Protein AF-A0A7S1QU42-F1 (afdb_monomer_lite)

pLDDT: mean 70.02, std 24.67, range [20.64, 95.62]

Sequence (172 aa):
SRQAQAAAHVAWAEWGGRRHVQAATHVLWAEWGGPQGRLVQMSSSFNILATSNNGVGFEQVALVEGVQAWPDTEQQITDLPPHLVGGTLLHCPRGALISGTSVTVTAMGADMRVYVAVEAIQADGFSLRDGGLTQALASTRGWLLDESAPSLCGEASTLTMFSMLAFKDRSV

Structure (mmCIF, N/CA/C/O backbone):
data_AF-A0A7S1QU42-F1
#
_entry.id   AF-A0A7S1QU42-F1
#
loop_
_atom_site.group_PDB
_atom_site.id
_atom_site.type_symbol
_atom_site.label_atom_id
_atom_site.label_alt_id
_atom_site.label_comp_id
_atom_site.label_asym_id
_atom_site.label_entity_id
_atom_site.label_seq_id
_atom_site.pdbx_PDB_ins_code
_atom_site.Cartn_x
_atom_site.Cartn_y
_atom_site.Cartn_z
_atom_site.occupancy
_atom_site.B_iso_or_equiv
_atom_site.auth_seq_id
_atom_site.auth_comp_id
_atom_site.auth_asym_id
_atom_site.auth_atom_id
_atom_site.pdbx_PDB_model_num
ATOM 1 N N . SER A 1 1 ? 15.110 24.163 -24.169 1.00 35.62 1 SER A N 1
ATOM 2 C CA . SER A 1 1 ? 13.909 23.416 -23.747 1.00 35.62 1 SER A CA 1
ATOM 3 C C . SER A 1 1 ? 14.244 21.937 -23.633 1.00 35.62 1 SER A C 1
ATOM 5 O O . SER A 1 1 ? 14.677 21.342 -24.610 1.00 35.62 1 SER A O 1
ATOM 7 N N . ARG A 1 2 ? 14.083 21.347 -22.444 1.00 21.53 2 ARG A N 1
ATOM 8 C CA . ARG A 1 2 ? 13.999 19.892 -22.230 1.00 21.53 2 ARG A CA 1
ATOM 9 C C . ARG A 1 2 ? 12.959 19.680 -21.136 1.00 21.53 2 ARG A C 1
ATOM 11 O O . ARG A 1 2 ? 13.084 20.275 -20.072 1.00 21.53 2 ARG A O 1
ATOM 18 N N . GLN A 1 3 ? 11.910 18.931 -21.445 1.00 23.67 3 GLN A N 1
ATOM 19 C CA . GLN A 1 3 ? 10.733 18.777 -20.598 1.00 23.67 3 GLN A CA 1
ATOM 20 C C . GLN A 1 3 ? 10.788 17.385 -19.972 1.00 23.67 3 GLN A C 1
ATOM 22 O O . GLN A 1 3 ? 10.479 16.398 -20.631 1.00 23.67 3 GLN A O 1
ATOM 27 N N . ALA A 1 4 ? 11.260 17.303 -18.729 1.00 20.64 4 ALA A N 1
ATOM 28 C CA . ALA A 1 4 ? 11.276 16.052 -17.984 1.00 20.64 4 ALA A CA 1
ATOM 29 C C . ALA A 1 4 ? 9.867 15.780 -17.441 1.00 20.64 4 ALA A C 1
ATOM 31 O O . ALA A 1 4 ? 9.374 16.528 -16.598 1.00 20.64 4 ALA A O 1
ATOM 32 N N .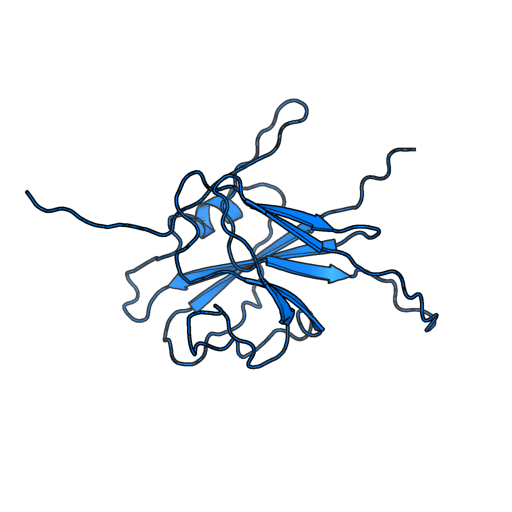 GLN A 1 5 ? 9.213 14.731 -17.938 1.00 24.02 5 GLN A N 1
ATOM 33 C CA . GLN A 1 5 ? 7.974 14.230 -17.349 1.00 24.02 5 GLN A CA 1
ATOM 34 C C . GLN A 1 5 ? 8.334 13.322 -16.171 1.00 24.02 5 GLN A C 1
ATOM 36 O O . GLN A 1 5 ? 8.812 12.209 -16.371 1.00 24.02 5 GLN A O 1
ATOM 41 N N . ALA A 1 6 ? 8.113 13.815 -14.954 1.00 21.88 6 ALA A N 1
ATOM 42 C CA . ALA A 1 6 ? 8.154 13.024 -13.732 1.00 21.88 6 ALA A CA 1
ATOM 43 C C . ALA A 1 6 ? 6.724 12.887 -13.186 1.00 21.88 6 ALA A C 1
ATOM 45 O O . ALA A 1 6 ? 6.036 13.888 -12.983 1.00 21.88 6 ALA A O 1
ATOM 46 N N . ALA A 1 7 ? 6.292 11.647 -12.976 1.00 24.97 7 ALA A N 1
ATOM 47 C CA . ALA A 1 7 ? 5.051 11.262 -12.305 1.00 24.97 7 ALA A CA 1
ATOM 48 C C . ALA A 1 7 ? 5.394 10.284 -11.160 1.00 24.97 7 ALA A C 1
ATOM 50 O O . ALA A 1 7 ? 6.551 9.886 -11.050 1.00 24.97 7 ALA A O 1
ATOM 51 N N . ALA A 1 8 ? 4.401 9.904 -10.345 1.00 23.03 8 ALA A N 1
ATOM 52 C CA . ALA A 1 8 ? 4.536 9.167 -9.076 1.00 23.03 8 ALA A CA 1
ATOM 53 C C . ALA A 1 8 ? 5.268 9.940 -7.947 1.00 23.03 8 ALA A C 1
ATOM 55 O O . ALA A 1 8 ? 6.484 10.098 -7.955 1.00 23.03 8 ALA A O 1
ATOM 56 N N . HIS A 1 9 ? 4.489 10.456 -6.985 1.00 32.47 9 HIS A N 1
ATOM 57 C CA . HIS A 1 9 ? 4.875 11.217 -5.768 1.00 32.47 9 HIS A CA 1
ATOM 58 C C . HIS A 1 9 ? 3.540 11.589 -5.063 1.00 32.47 9 HIS A C 1
ATOM 60 O O . HIS A 1 9 ? 2.602 11.865 -5.800 1.00 32.47 9 HIS A O 1
ATOM 66 N N . VAL A 1 10 ? 3.358 11.575 -3.724 1.00 30.03 10 VAL A N 1
ATOM 67 C CA . VAL A 1 10 ? 2.006 11.748 -3.088 1.00 30.03 10 VAL A CA 1
ATOM 68 C C . VAL A 1 10 ? 2.033 12.304 -1.631 1.00 30.03 10 VAL A C 1
ATOM 70 O O . VAL A 1 10 ? 3.110 12.705 -1.194 1.00 30.03 10 VAL A O 1
ATOM 73 N N . ALA A 1 11 ? 0.901 12.473 -0.906 1.00 26.42 11 ALA A N 1
ATOM 74 C CA . ALA A 1 11 ? 0.830 13.226 0.377 1.00 26.42 11 ALA A CA 1
ATOM 75 C C . ALA A 1 11 ? -0.357 12.911 1.350 1.00 26.42 11 ALA A C 1
ATOM 77 O O . ALA A 1 11 ? -1.376 12.429 0.892 1.00 26.42 11 ALA A O 1
ATOM 78 N N . TRP A 1 12 ? -0.266 13.350 2.631 1.00 28.17 12 TRP A N 1
ATOM 79 C CA . TRP A 1 12 ? -1.327 13.840 3.589 1.00 28.17 12 TRP A CA 1
ATOM 80 C C . TRP A 1 12 ? -2.631 12.987 3.854 1.00 28.17 12 TRP A C 1
ATOM 82 O O . TRP A 1 12 ? -2.886 12.026 3.149 1.00 28.17 12 TRP A O 1
ATOM 92 N N . ALA A 1 13 ? -3.519 13.213 4.856 1.00 23.64 13 ALA A N 1
ATOM 93 C CA . ALA A 1 13 ? -3.698 14.288 5.860 1.00 23.64 13 ALA A CA 1
ATOM 94 C C . ALA A 1 13 ? -4.527 13.912 7.124 1.00 23.64 13 ALA A C 1
ATOM 96 O O . ALA A 1 13 ? -5.475 13.150 7.004 1.00 23.64 13 ALA A O 1
ATOM 97 N N . GLU A 1 14 ? -4.273 14.568 8.280 1.00 24.17 14 GLU A N 1
ATOM 98 C CA . GLU A 1 14 ? -5.238 14.775 9.399 1.00 24.17 14 GLU A CA 1
ATOM 99 C C . GLU A 1 14 ? -4.895 15.998 10.304 1.00 24.17 14 GLU A C 1
ATOM 101 O O . GLU A 1 14 ? -3.747 16.475 10.340 1.00 24.17 14 GLU A O 1
ATOM 106 N N . TRP A 1 15 ? -5.884 16.500 11.073 1.00 28.53 15 TRP A N 1
ATOM 107 C CA . TRP A 1 15 ? -5.660 17.386 12.235 1.00 28.53 15 TRP A CA 1
ATOM 108 C C . TRP A 1 15 ? -6.776 17.349 13.292 1.00 28.53 15 TRP A C 1
ATOM 110 O O . TRP A 1 15 ? -7.943 17.573 12.988 1.00 28.53 15 TRP A O 1
ATOM 120 N N . GLY A 1 16 ? -6.376 17.216 14.560 1.00 25.27 16 GLY A N 1
ATOM 121 C CA . GLY A 1 16 ? -7.246 17.302 15.737 1.00 25.27 16 GLY A CA 1
ATOM 122 C C . GLY A 1 16 ? -6.484 17.825 16.957 1.00 25.27 16 GLY A C 1
ATOM 123 O O . GLY A 1 16 ? -6.339 17.126 17.951 1.00 25.27 16 GLY A O 1
ATOM 124 N N . GLY A 1 17 ? -5.926 19.039 16.867 1.00 24.73 17 GLY A N 1
ATOM 125 C CA . GLY A 1 17 ? -5.185 19.663 17.972 1.00 24.73 17 GLY A CA 1
ATOM 126 C C . GLY A 1 17 ? -3.698 19.284 18.056 1.00 24.73 17 GLY A C 1
ATOM 127 O O . GLY A 1 17 ? -3.280 18.503 18.900 1.00 24.73 17 GLY A O 1
ATOM 128 N N . ARG A 1 18 ? -2.865 19.931 17.227 1.00 37.72 18 ARG A N 1
ATOM 129 C CA . ARG A 1 18 ? -1.388 20.000 17.358 1.00 37.72 18 ARG A CA 1
ATOM 130 C C . ARG A 1 18 ? -0.640 18.673 17.621 1.00 37.72 18 ARG A C 1
ATOM 132 O O . ARG A 1 18 ? 0.101 18.542 18.595 1.00 37.72 18 ARG A O 1
ATOM 139 N N . ARG A 1 19 ? -0.613 17.819 16.598 1.00 30.69 19 ARG A N 1
ATOM 140 C CA . ARG A 1 19 ? 0.598 17.595 15.771 1.00 30.69 19 ARG A CA 1
ATOM 141 C C . ARG A 1 19 ? 0.153 17.005 14.429 1.00 30.69 19 ARG A C 1
ATOM 143 O O . ARG A 1 19 ? -0.471 15.954 14.416 1.00 30.69 19 ARG A O 1
ATOM 150 N N . HIS A 1 20 ? 0.419 17.705 13.324 1.00 25.55 20 HIS A N 1
ATOM 151 C CA . HIS A 1 20 ? 0.142 17.165 11.988 1.00 25.55 20 HIS A CA 1
ATOM 152 C C . HIS A 1 20 ? 1.064 15.988 11.683 1.00 25.55 20 HIS A C 1
ATOM 154 O O . HIS A 1 20 ? 2.196 15.931 12.166 1.00 25.55 20 HIS A O 1
ATOM 160 N N . VAL A 1 21 ? 0.576 15.108 10.820 1.00 26.38 21 VAL A N 1
ATOM 161 C CA . VAL A 1 21 ? 1.282 13.951 10.286 1.00 26.38 21 VAL A CA 1
ATOM 162 C C . VAL A 1 21 ? 0.967 13.913 8.780 1.00 26.38 21 VAL A C 1
ATOM 164 O O . VAL A 1 21 ? -0.190 14.093 8.394 1.00 26.38 21 VAL A O 1
ATOM 167 N N . GLN A 1 22 ? 1.985 13.803 7.916 1.00 24.06 22 GLN A N 1
ATOM 168 C CA . GLN A 1 22 ? 1.816 13.784 6.455 1.00 24.06 22 GLN A CA 1
ATOM 169 C C . GLN A 1 22 ? 2.529 12.565 5.865 1.00 24.06 22 GLN A C 1
ATOM 171 O O . GLN A 1 22 ? 3.754 12.547 5.833 1.00 24.06 22 GLN A O 1
ATOM 176 N N . ALA A 1 23 ? 1.780 11.601 5.333 1.00 24.31 23 ALA A N 1
ATOM 177 C CA . ALA A 1 23 ? 2.355 10.520 4.543 1.00 24.31 23 ALA A CA 1
ATOM 178 C C . ALA A 1 23 ? 1.631 10.355 3.214 1.00 24.31 23 ALA A C 1
ATOM 180 O O . ALA A 1 23 ? 0.411 10.428 3.127 1.00 24.31 23 ALA A O 1
ATOM 181 N N . ALA A 1 24 ? 2.452 10.146 2.197 1.00 24.52 24 ALA A N 1
ATOM 182 C CA . ALA A 1 24 ? 2.091 9.543 0.934 1.00 24.52 24 ALA A CA 1
ATOM 183 C C . ALA A 1 24 ? 1.687 8.059 1.134 1.00 24.52 24 ALA A C 1
ATOM 185 O O . ALA A 1 24 ? 2.042 7.481 2.162 1.00 24.52 24 ALA A O 1
ATOM 186 N N . THR A 1 25 ? 1.044 7.413 0.148 1.00 32.09 25 THR A N 1
ATOM 187 C CA . THR A 1 25 ? 0.632 5.996 0.255 1.00 32.09 25 THR A CA 1
ATOM 188 C C . THR A 1 25 ? 0.578 5.265 -1.097 1.00 32.09 25 THR A C 1
ATOM 190 O O . THR A 1 25 ? 0.122 5.848 -2.076 1.00 32.09 25 THR A O 1
ATOM 193 N N . HIS A 1 26 ? 0.978 3.984 -1.138 1.00 28.20 26 HIS A N 1
ATOM 194 C CA . HIS A 1 26 ? 0.720 3.008 -2.218 1.00 28.20 26 HIS A CA 1
ATOM 195 C C . HIS A 1 26 ? 0.519 1.590 -1.631 1.00 28.20 26 HIS A C 1
ATOM 197 O O . HIS A 1 26 ? 1.019 1.307 -0.548 1.00 28.20 26 HIS A O 1
ATOM 203 N N . VAL A 1 27 ? -0.207 0.715 -2.344 1.00 31.73 27 VAL A N 1
ATOM 204 C CA . VAL A 1 27 ? -0.521 -0.687 -1.966 1.00 31.73 27 VAL A CA 1
ATOM 205 C C . VAL A 1 27 ? -1.104 -0.810 -0.553 1.00 31.73 27 VAL A C 1
ATOM 207 O O . VAL A 1 27 ? -0.423 -1.201 0.391 1.00 31.73 27 VAL A O 1
ATOM 210 N N . LEU A 1 28 ? -2.384 -0.462 -0.415 1.00 42.75 28 LEU A N 1
ATOM 211 C CA . LEU A 1 28 ? -3.100 -0.504 0.859 1.00 42.75 28 LEU A CA 1
ATOM 212 C C . LEU A 1 28 ? -3.743 -1.882 1.098 1.00 42.75 28 LEU A C 1
ATOM 214 O O . LEU A 1 28 ? -4.522 -2.351 0.268 1.00 42.75 28 LEU A O 1
ATOM 218 N N . TRP A 1 29 ? -3.460 -2.497 2.251 1.00 41.06 29 TRP A N 1
ATOM 219 C CA . TRP A 1 29 ? -4.107 -3.731 2.737 1.00 41.06 29 TRP A CA 1
ATOM 220 C C . TRP A 1 29 ? -4.615 -3.576 4.176 1.00 41.06 29 TRP A C 1
ATOM 222 O O . TRP A 1 29 ? -4.110 -2.716 4.896 1.00 41.06 29 TRP A O 1
ATOM 232 N N . ALA A 1 30 ? -5.594 -4.388 4.597 1.00 39.88 30 ALA A N 1
ATOM 233 C CA . ALA A 1 30 ? -6.201 -4.335 5.932 1.00 39.88 30 ALA A CA 1
ATOM 234 C C . ALA A 1 30 ? -6.386 -5.721 6.597 1.00 39.88 30 ALA A C 1
ATOM 236 O O . ALA A 1 30 ? -7.138 -6.556 6.092 1.00 39.88 30 ALA A O 1
ATOM 237 N N . GLU A 1 31 ? -5.771 -5.930 7.771 1.00 33.53 31 GLU A N 1
ATOM 238 C CA . GLU A 1 31 ? -5.973 -7.119 8.628 1.00 33.53 31 GLU A CA 1
ATOM 239 C C . GLU A 1 31 ? -7.247 -7.006 9.486 1.00 33.53 31 GLU A C 1
ATOM 241 O O . GLU A 1 31 ? -7.529 -5.932 10.024 1.00 33.53 31 GLU A O 1
ATOM 246 N N . TRP A 1 32 ? -7.954 -8.120 9.725 1.00 42.59 32 TRP A N 1
ATOM 247 C CA . TRP A 1 32 ? -8.992 -8.213 10.763 1.00 42.59 32 TRP A CA 1
ATOM 248 C C . TRP A 1 32 ? -8.443 -8.839 12.056 1.00 42.59 32 TRP A C 1
ATOM 250 O O . TRP A 1 32 ? -8.262 -10.052 12.147 1.00 42.59 32 TRP A O 1
ATOM 260 N N . GLY A 1 33 ? -8.231 -8.014 13.087 1.00 37.50 33 GLY A N 1
ATOM 261 C CA . GLY A 1 33 ? -7.688 -8.424 14.392 1.00 37.50 33 GLY A CA 1
ATOM 262 C C . GLY A 1 33 ? -8.668 -9.183 15.303 1.00 37.50 33 GLY A C 1
ATOM 263 O O . GLY A 1 33 ? -8.861 -8.797 16.457 1.00 37.50 33 GLY A O 1
ATOM 264 N N . GLY A 1 34 ? -9.321 -10.234 14.801 1.00 36.59 34 GLY A N 1
ATOM 265 C CA . GLY A 1 34 ? -10.254 -11.062 15.572 1.00 36.59 34 GLY A CA 1
ATOM 266 C C . GLY A 1 34 ? -9.545 -11.995 16.576 1.00 36.59 34 GLY A C 1
ATOM 267 O O . GLY A 1 34 ? -8.589 -12.677 16.202 1.00 36.59 34 GLY A O 1
ATOM 268 N N . PRO A 1 35 ? -9.993 -12.094 17.846 1.00 39.81 35 PRO A N 1
ATOM 269 C CA . PRO A 1 35 ? -9.409 -13.033 18.803 1.00 39.81 35 PRO A CA 1
ATOM 270 C C . PRO A 1 35 ? -9.711 -14.487 18.408 1.00 39.81 35 PRO A C 1
ATOM 272 O O . PRO A 1 35 ? -10.855 -14.832 18.108 1.00 39.81 35 PRO A O 1
ATOM 275 N N . GLN A 1 36 ? -8.702 -15.363 18.455 1.00 44.09 36 GLN A N 1
ATOM 276 C CA . GLN A 1 36 ? -8.864 -16.782 18.116 1.00 44.09 36 GLN A CA 1
ATOM 277 C C . GLN A 1 36 ? -9.737 -17.519 19.146 1.00 44.09 36 GLN A C 1
ATOM 279 O O . GLN A 1 36 ? -9.254 -18.030 20.155 1.00 44.09 36 GLN A O 1
ATOM 284 N N . GLY A 1 37 ? -11.040 -17.608 18.877 1.00 36.00 37 GLY A N 1
ATOM 285 C CA . GLY A 1 37 ? -11.963 -18.376 19.704 1.00 36.00 37 GLY A CA 1
ATOM 286 C C . GLY A 1 37 ? -13.374 -18.445 19.128 1.00 36.00 37 GLY A C 1
ATOM 287 O O . GLY A 1 37 ? -14.075 -17.442 19.104 1.00 36.00 37 GLY A O 1
ATOM 288 N N . ARG A 1 38 ? -13.806 -19.669 18.780 1.00 31.66 38 ARG A N 1
ATOM 289 C CA . ARG A 1 38 ? -15.170 -20.051 18.351 1.00 31.66 38 ARG A CA 1
ATOM 290 C C . ARG A 1 38 ? -15.612 -19.472 16.996 1.00 31.66 38 ARG A C 1
ATOM 292 O O . ARG A 1 38 ? -15.941 -18.300 16.876 1.00 31.66 38 ARG A O 1
ATOM 299 N N . LEU A 1 39 ? -15.755 -20.356 16.003 1.00 31.12 39 LEU A N 1
ATOM 300 C CA . LEU A 1 39 ? -16.408 -20.059 14.721 1.00 31.12 39 LEU A CA 1
ATOM 301 C C . LEU A 1 39 ? -17.900 -19.735 14.925 1.00 31.12 39 LEU A C 1
ATOM 303 O O . LEU A 1 39 ? -18.763 -20.608 14.860 1.00 31.12 39 LEU A O 1
ATOM 307 N N . VAL A 1 40 ? -18.201 -18.461 15.164 1.00 35.19 40 VAL A N 1
ATOM 308 C CA . VAL A 1 40 ? -19.508 -17.874 14.864 1.00 35.19 40 VAL A CA 1
ATOM 309 C C . VAL A 1 40 ? -19.375 -17.228 13.492 1.00 35.19 40 VAL A C 1
ATOM 311 O O . VAL A 1 40 ? -18.562 -16.324 13.322 1.00 35.19 40 VAL A O 1
ATOM 314 N N . GLN A 1 41 ? -20.166 -17.674 12.516 1.00 40.41 41 GLN A N 1
ATOM 315 C CA . GLN A 1 41 ? -20.210 -17.065 11.185 1.00 40.41 41 GLN A CA 1
ATOM 316 C C . GLN A 1 41 ? -20.944 -15.715 11.255 1.00 40.41 41 GLN A C 1
ATOM 318 O O . GLN A 1 41 ? -22.093 -15.583 10.838 1.00 40.41 41 GLN A O 1
ATOM 323 N N . MET A 1 42 ? -20.288 -14.707 11.832 1.00 37.25 42 MET A N 1
ATOM 324 C CA . MET A 1 42 ? -20.758 -13.329 11.785 1.00 37.25 42 MET A CA 1
ATOM 325 C C . MET A 1 42 ? -20.518 -12.782 10.382 1.00 37.25 42 MET A C 1
ATOM 327 O O . MET A 1 42 ? -19.418 -12.357 10.044 1.00 37.25 42 MET A O 1
ATOM 331 N N . SER A 1 43 ? -21.569 -12.771 9.565 1.00 42.06 43 SER A N 1
ATOM 332 C CA . SER A 1 43 ? -21.594 -12.095 8.267 1.00 42.06 43 SER A CA 1
ATOM 333 C C . SER A 1 43 ? -21.691 -10.570 8.430 1.00 42.06 43 SER A C 1
ATOM 335 O O . SER A 1 43 ? -22.585 -9.928 7.880 1.00 42.06 43 SER A O 1
ATOM 337 N N . SER A 1 44 ? -20.790 -9.984 9.222 1.00 51.75 44 SER A N 1
ATOM 338 C CA . SER A 1 44 ? -20.513 -8.551 9.196 1.00 51.75 44 SER A CA 1
ATOM 339 C C . SER A 1 44 ? -19.683 -8.263 7.951 1.00 51.75 44 SER A C 1
ATOM 341 O O . SER A 1 44 ? -18.528 -8.682 7.880 1.00 51.75 44 SER A O 1
ATOM 343 N N . SER A 1 45 ? -20.258 -7.572 6.966 1.00 60.16 45 SER A N 1
ATOM 344 C CA . SER A 1 45 ? -19.502 -7.136 5.795 1.00 60.16 45 SER A CA 1
ATOM 345 C C . SER A 1 45 ? -18.425 -6.137 6.221 1.00 60.16 45 SER A C 1
ATOM 347 O O . SER A 1 45 ? -18.723 -5.024 6.658 1.00 60.16 45 SER A O 1
ATOM 349 N N . PHE A 1 46 ? -17.162 -6.555 6.127 1.00 67.69 46 PHE A N 1
ATOM 350 C CA . PHE A 1 46 ? -16.011 -5.684 6.337 1.00 67.69 46 PHE A CA 1
ATOM 351 C C . PHE A 1 46 ? -15.883 -4.761 5.124 1.00 67.69 46 PHE A C 1
ATOM 353 O O . PHE A 1 46 ? -15.245 -5.089 4.128 1.00 67.69 46 PHE A O 1
ATOM 360 N N . ASN A 1 47 ? -16.588 -3.632 5.181 1.00 78.75 47 ASN A N 1
ATOM 361 C CA . ASN A 1 47 ? -16.632 -2.678 4.082 1.00 78.75 47 ASN A CA 1
ATOM 362 C C . ASN A 1 47 ? -15.441 -1.728 4.199 1.00 78.75 47 ASN A C 1
ATOM 364 O O . ASN A 1 47 ? -15.357 -0.960 5.163 1.00 78.75 47 ASN A O 1
ATOM 368 N N . ILE A 1 48 ? -14.554 -1.773 3.207 1.00 83.00 48 ILE A N 1
ATOM 369 C CA . ILE A 1 48 ? -13.487 -0.794 3.018 1.00 83.00 48 ILE A CA 1
ATOM 370 C C . ILE A 1 48 ? -13.944 0.217 1.966 1.00 83.00 48 ILE A C 1
ATOM 372 O O . ILE A 1 48 ? -14.493 -0.147 0.925 1.00 83.00 48 ILE A O 1
ATOM 376 N N . LEU A 1 49 ? -13.696 1.497 2.218 1.00 86.44 49 LEU A N 1
ATOM 377 C CA . LEU A 1 49 ? -13.805 2.565 1.235 1.00 86.44 49 LEU A CA 1
ATOM 378 C C . LEU A 1 49 ? -12.442 3.240 1.100 1.00 86.44 49 LEU A C 1
ATOM 380 O O . LEU A 1 49 ? -11.873 3.669 2.101 1.00 86.44 49 LEU A O 1
ATOM 384 N N . ALA A 1 50 ? -11.951 3.361 -0.130 1.00 86.31 50 ALA A N 1
ATOM 385 C CA . ALA A 1 50 ? -10.760 4.128 -0.467 1.00 86.31 50 ALA A CA 1
ATOM 386 C C . ALA A 1 50 ? -11.157 5.299 -1.373 1.00 86.31 50 ALA A C 1
ATOM 388 O O . ALA A 1 50 ? -11.814 5.099 -2.396 1.00 86.31 50 ALA A O 1
ATOM 389 N N . THR A 1 51 ? -10.777 6.516 -0.998 1.00 89.69 51 THR A N 1
ATOM 390 C CA . THR A 1 51 ? -11.020 7.732 -1.785 1.00 89.69 51 THR A CA 1
ATOM 391 C C . THR A 1 51 ? -9.736 8.528 -1.953 1.00 89.69 51 THR A C 1
ATOM 393 O O . THR A 1 51 ? -8.810 8.428 -1.149 1.00 89.69 51 THR A O 1
ATOM 396 N N . SER A 1 52 ? -9.683 9.336 -3.009 1.00 89.50 52 SER A N 1
ATOM 397 C CA . SER A 1 52 ? -8.584 10.256 -3.279 1.00 89.50 52 SER A CA 1
ATOM 398 C C . SER A 1 52 ? -9.103 11.675 -3.508 1.00 89.50 52 SER A C 1
ATOM 400 O O . SER A 1 52 ? -10.190 11.877 -4.052 1.00 89.50 52 SER A O 1
ATOM 402 N N . ASN A 1 53 ? -8.318 12.682 -3.129 1.00 88.12 53 ASN A N 1
ATOM 403 C CA . ASN A 1 53 ? -8.637 14.089 -3.415 1.00 88.12 53 ASN A CA 1
ATOM 404 C C . ASN A 1 53 ? -8.404 14.493 -4.892 1.00 88.12 53 ASN A C 1
ATOM 406 O O . ASN A 1 53 ? -8.789 15.598 -5.269 1.00 88.12 53 ASN A O 1
ATOM 410 N N . ASN A 1 54 ? -7.792 13.632 -5.721 1.00 86.88 54 ASN A N 1
ATOM 411 C CA . ASN A 1 54 ? -7.575 13.868 -7.156 1.00 86.88 54 ASN A CA 1
ATOM 412 C C . ASN A 1 54 ? -8.552 13.096 -8.072 1.00 86.88 54 ASN A C 1
ATOM 414 O O . ASN A 1 54 ? -8.537 13.315 -9.282 1.00 86.88 54 ASN A O 1
ATOM 418 N N . GLY A 1 55 ? -9.388 12.208 -7.521 1.00 92.06 55 GLY A N 1
ATOM 419 C CA . GLY A 1 55 ? -10.360 11.415 -8.278 1.00 92.06 55 GLY A CA 1
ATOM 420 C C . GLY A 1 55 ? -9.850 10.079 -8.838 1.00 92.06 55 GLY A C 1
ATOM 421 O O . GLY A 1 55 ? -10.599 9.416 -9.553 1.00 92.06 55 GLY A O 1
ATOM 422 N N . VAL A 1 56 ? -8.628 9.641 -8.510 1.00 89.31 56 VAL A N 1
ATOM 423 C CA . VAL A 1 56 ? -8.189 8.255 -8.755 1.00 89.31 56 VAL A CA 1
ATOM 424 C C . VAL A 1 56 ? -9.063 7.286 -7.957 1.00 89.31 56 VAL A C 1
ATOM 426 O O . VAL A 1 56 ? -9.140 7.369 -6.728 1.00 89.31 56 VAL A O 1
ATOM 429 N N . GLY A 1 57 ? -9.719 6.373 -8.672 1.00 92.75 57 GLY A N 1
ATOM 430 C CA . GLY A 1 57 ? -10.441 5.246 -8.093 1.00 92.75 57 GLY A CA 1
ATOM 431 C C . GLY A 1 57 ? -9.511 4.083 -7.744 1.00 92.75 57 GLY A C 1
ATOM 432 O O . GLY A 1 57 ? -8.442 3.929 -8.337 1.00 92.75 57 GLY A O 1
ATOM 433 N N . PHE A 1 58 ? -9.956 3.254 -6.803 1.00 91.38 58 PHE A N 1
ATOM 434 C CA . PHE A 1 58 ? -9.272 2.036 -6.378 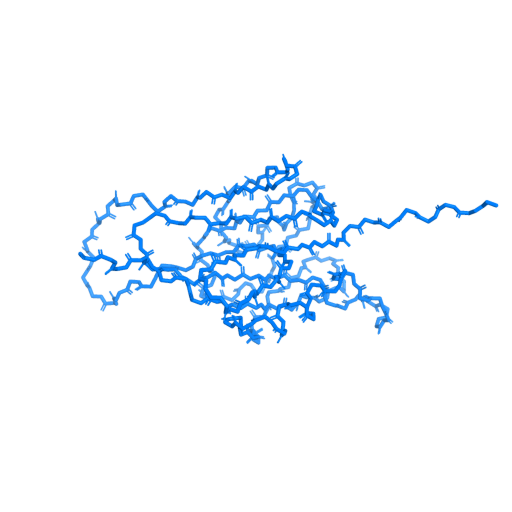1.00 91.38 58 PHE A CA 1
ATOM 435 C C . PHE A 1 58 ? -10.184 0.835 -6.610 1.00 91.38 58 PHE A C 1
ATOM 437 O O . PHE A 1 58 ? -11.350 0.853 -6.209 1.00 91.38 58 PHE A O 1
ATOM 444 N N . GLU A 1 59 ? -9.644 -0.204 -7.234 1.00 91.94 59 GLU A N 1
ATOM 445 C CA . GLU A 1 59 ? -10.273 -1.520 -7.287 1.00 91.94 59 GLU A CA 1
ATOM 446 C C . GLU A 1 59 ? -9.942 -2.293 -5.999 1.00 91.94 59 GLU A C 1
ATOM 448 O O . GLU A 1 59 ? -8.897 -2.071 -5.378 1.00 91.94 59 GLU A O 1
ATOM 453 N N . GLN A 1 60 ? -10.866 -3.156 -5.568 1.00 90.19 60 GLN A N 1
ATOM 454 C CA . GLN A 1 60 ? -10.725 -3.970 -4.360 1.00 90.19 60 GLN A CA 1
ATOM 455 C C . GLN A 1 60 ? -10.722 -5.448 -4.748 1.00 90.19 60 GLN A C 1
ATOM 457 O O . GLN A 1 60 ? -11.737 -5.962 -5.220 1.00 90.19 60 GLN A O 1
ATOM 462 N N . VAL A 1 61 ? -9.606 -6.137 -4.516 1.00 90.19 61 VAL A N 1
ATOM 463 C CA . VAL A 1 61 ? -9.460 -7.572 -4.810 1.00 90.19 61 VAL A CA 1
ATOM 464 C C . VAL A 1 61 ? -9.013 -8.340 -3.567 1.00 90.19 61 VAL A C 1
ATOM 466 O O . VAL A 1 61 ? -8.454 -7.769 -2.630 1.00 90.19 61 VAL A O 1
ATOM 469 N N . ALA A 1 62 ? -9.271 -9.647 -3.526 1.00 89.62 62 ALA A N 1
ATOM 470 C CA . ALA A 1 62 ? -8.742 -10.501 -2.465 1.00 89.62 62 ALA A CA 1
ATOM 471 C C . ALA A 1 62 ? -7.225 -10.672 -2.650 1.00 89.62 62 ALA A C 1
ATOM 473 O O . ALA A 1 62 ? -6.774 -11.051 -3.732 1.00 89.62 62 ALA A O 1
ATOM 474 N N . LEU A 1 63 ? -6.440 -10.402 -1.606 1.00 89.38 63 LEU A N 1
ATOM 475 C CA . LEU A 1 63 ? -4.987 -10.533 -1.649 1.00 89.38 63 LEU A CA 1
ATOM 476 C C . LEU A 1 63 ? -4.592 -12.010 -1.529 1.00 89.38 63 LEU A C 1
ATOM 478 O O . LEU A 1 63 ? -4.737 -12.633 -0.475 1.00 89.38 63 LEU A O 1
ATOM 482 N N . VAL A 1 64 ? -4.111 -12.566 -2.638 1.00 93.19 64 VAL A N 1
ATOM 483 C CA . VAL A 1 64 ? -3.663 -13.955 -2.786 1.00 93.19 64 VAL A CA 1
ATOM 484 C C . VAL A 1 64 ? -2.358 -13.995 -3.581 1.00 93.19 64 VAL A C 1
ATOM 486 O O . VAL A 1 64 ? -2.059 -13.066 -4.331 1.00 93.19 64 VAL A O 1
ATOM 489 N N . GLU A 1 65 ? -1.586 -15.069 -3.426 1.00 94.94 65 GLU A N 1
ATOM 490 C CA . GLU A 1 65 ? -0.372 -15.305 -4.219 1.00 94.94 65 GLU A CA 1
ATOM 491 C C . GLU A 1 65 ? -0.703 -15.266 -5.724 1.00 94.94 65 GLU A C 1
ATOM 493 O O . GLU A 1 65 ? -1.666 -15.898 -6.167 1.00 94.94 65 GLU A O 1
ATOM 498 N N . GLY A 1 66 ? 0.074 -14.513 -6.506 1.00 95.62 66 GLY A N 1
ATOM 499 C CA . GLY A 1 66 ? -0.142 -14.340 -7.945 1.00 95.62 66 GLY A CA 1
ATOM 500 C C . GLY A 1 66 ? -1.164 -13.262 -8.343 1.00 95.62 66 GLY A C 1
ATOM 501 O O . GLY A 1 66 ? -1.422 -13.097 -9.536 1.00 95.62 66 GLY A O 1
ATOM 502 N N . VAL A 1 67 ? -1.757 -12.512 -7.401 1.00 93.88 67 VAL A N 1
ATOM 503 C CA . VAL A 1 67 ? -2.676 -11.403 -7.742 1.00 93.88 67 VAL A CA 1
ATOM 504 C C . VAL A 1 67 ? -1.934 -10.251 -8.436 1.00 93.88 67 VAL A C 1
ATOM 506 O O . VAL A 1 67 ? -0.781 -9.967 -8.114 1.00 93.88 67 VAL A O 1
ATOM 509 N N . GLN A 1 68 ? -2.584 -9.563 -9.380 1.00 93.44 68 GLN A N 1
ATOM 510 C CA . GLN A 1 68 ? -1.983 -8.423 -10.083 1.00 93.44 68 GLN A CA 1
ATOM 511 C C . GLN A 1 68 ? -1.716 -7.244 -9.133 1.00 93.44 68 GLN A C 1
ATOM 513 O O . GLN A 1 68 ? -2.626 -6.746 -8.468 1.00 93.44 68 GLN A O 1
ATOM 518 N N . ALA A 1 69 ? -0.475 -6.754 -9.119 1.00 88.44 69 ALA A N 1
ATOM 519 C CA . ALA A 1 69 ? -0.060 -5.607 -8.314 1.00 88.44 69 ALA A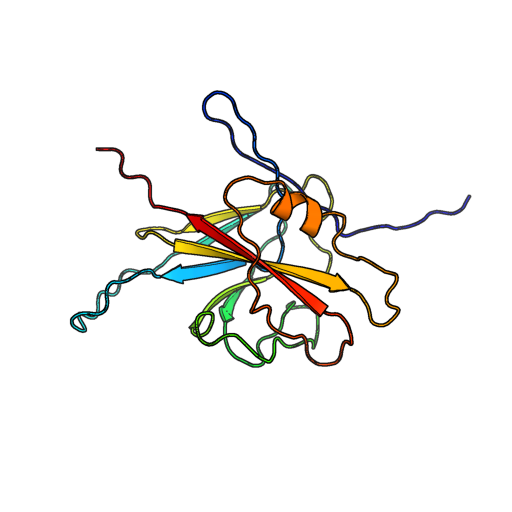 CA 1
ATOM 520 C C . ALA A 1 69 ? -0.735 -4.304 -8.784 1.00 88.44 69 ALA A C 1
ATOM 522 O O . ALA A 1 69 ? -1.218 -3.529 -7.958 1.00 88.44 69 ALA A O 1
ATOM 523 N N . TRP A 1 70 ? -0.854 -4.113 -10.103 1.00 89.69 70 TRP A N 1
ATOM 524 C CA . TRP A 1 70 ? -1.605 -3.017 -10.727 1.00 89.69 70 TRP A CA 1
ATOM 525 C C . TRP A 1 70 ? -2.505 -3.558 -11.853 1.00 89.69 70 TRP A C 1
ATOM 527 O O . TRP A 1 70 ? -2.037 -4.393 -12.634 1.00 89.69 70 TRP A O 1
ATOM 537 N N . PRO A 1 71 ? -3.763 -3.087 -11.980 1.00 90.06 71 PRO A N 1
ATOM 538 C CA . PRO A 1 71 ? -4.754 -3.635 -12.917 1.00 90.06 71 PRO A CA 1
ATOM 539 C C . PRO A 1 71 ? -4.432 -3.375 -14.400 1.00 90.06 71 PRO A C 1
ATOM 541 O O . PRO A 1 71 ? -5.003 -4.013 -15.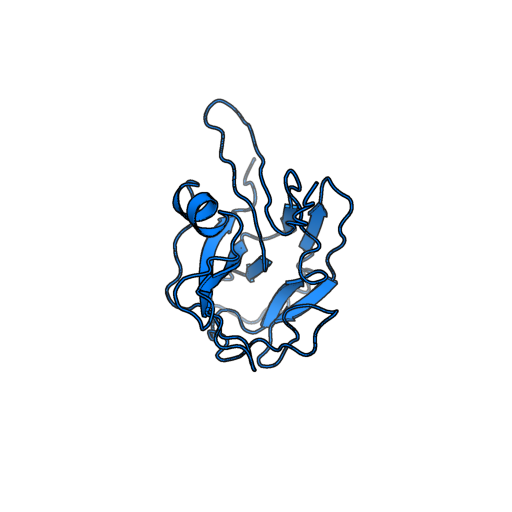280 1.00 90.06 71 PRO A O 1
ATOM 544 N N . ASP A 1 72 ? -3.510 -2.456 -14.692 1.00 91.19 72 ASP A N 1
ATOM 545 C CA . ASP A 1 72 ? -3.006 -2.120 -16.028 1.00 91.19 72 ASP A CA 1
ATOM 546 C C . ASP A 1 72 ? -1.681 -2.826 -16.385 1.00 91.19 72 ASP A C 1
ATOM 548 O O . ASP A 1 72 ? -1.065 -2.510 -17.403 1.00 91.19 72 ASP A O 1
ATOM 552 N N . THR A 1 73 ? -1.240 -3.796 -15.574 1.00 87.38 73 THR A N 1
ATOM 553 C CA . THR A 1 73 ? 0.020 -4.536 -15.770 1.00 87.38 73 THR A CA 1
ATOM 554 C C . THR A 1 73 ? -0.165 -6.048 -15.636 1.00 87.38 73 THR A C 1
ATOM 556 O O . THR A 1 73 ? -1.028 -6.518 -14.898 1.00 87.38 73 THR A O 1
ATOM 559 N N . GLU A 1 74 ? 0.707 -6.832 -16.271 1.00 92.56 74 GLU A N 1
ATOM 560 C CA . GLU A 1 74 ? 0.793 -8.291 -16.060 1.00 92.56 74 GLU A CA 1
ATOM 561 C C . GLU A 1 74 ? 1.593 -8.666 -14.790 1.00 92.56 74 GLU A C 1
ATOM 563 O O . GLU A 1 74 ? 1.871 -9.839 -14.548 1.00 92.56 74 GLU A O 1
ATOM 568 N N . GLN A 1 75 ? 1.992 -7.684 -13.972 1.00 87.69 75 GLN A N 1
ATOM 569 C CA . GLN A 1 75 ? 2.874 -7.895 -12.824 1.00 87.69 75 GLN A CA 1
ATOM 570 C C . GLN A 1 75 ? 2.105 -8.454 -11.631 1.00 87.69 75 GLN A C 1
ATOM 572 O O . GLN A 1 75 ? 1.101 -7.884 -11.203 1.00 87.69 75 GLN A O 1
ATOM 577 N N . GLN A 1 76 ? 2.607 -9.551 -11.073 1.00 93.88 76 GLN A N 1
ATOM 578 C CA . GLN A 1 76 ? 1.968 -10.287 -9.985 1.00 93.88 76 GLN A CA 1
ATOM 579 C C . GLN A 1 76 ? 2.739 -10.130 -8.674 1.00 93.88 76 GLN A C 1
ATOM 581 O O . GLN A 1 76 ? 3.969 -10.081 -8.679 1.00 93.88 76 GLN A O 1
ATOM 586 N N . ILE A 1 77 ? 2.013 -10.086 -7.559 1.00 92.88 77 ILE A N 1
ATOM 587 C CA . ILE A 1 77 ? 2.573 -10.168 -6.207 1.00 92.88 77 ILE A CA 1
ATOM 588 C C . ILE A 1 77 ? 2.950 -11.628 -5.932 1.00 92.88 77 ILE A C 1
ATOM 590 O O . ILE A 1 77 ? 2.121 -12.522 -6.122 1.00 92.88 77 ILE A O 1
ATOM 594 N N . THR A 1 78 ? 4.181 -11.864 -5.480 1.00 94.62 78 THR A N 1
ATOM 595 C CA . THR A 1 78 ? 4.680 -13.196 -5.093 1.00 94.62 78 THR A CA 1
ATOM 596 C C . THR A 1 78 ? 5.338 -13.166 -3.717 1.00 94.62 78 THR A C 1
ATOM 598 O O . THR A 1 78 ? 5.556 -12.093 -3.152 1.00 94.62 78 THR A O 1
ATOM 601 N N . ASP A 1 79 ? 5.659 -14.343 -3.177 1.00 94.75 79 ASP A N 1
ATOM 602 C CA . ASP A 1 79 ? 6.241 -14.511 -1.837 1.00 94.75 79 ASP A CA 1
ATOM 603 C C . ASP A 1 79 ? 5.365 -13.871 -0.738 1.00 94.75 79 ASP A C 1
ATOM 605 O O . ASP A 1 79 ? 5.867 -13.325 0.247 1.00 94.75 79 ASP A O 1
ATOM 609 N N . LEU A 1 80 ? 4.037 -13.902 -0.920 1.00 91.94 80 LEU A N 1
ATOM 610 C CA . LEU A 1 80 ? 3.079 -13.178 -0.090 1.00 91.94 80 LEU A CA 1
ATOM 611 C C . LEU A 1 80 ? 3.150 -13.642 1.383 1.00 91.94 80 LEU A C 1
ATOM 613 O O . LEU A 1 80 ? 2.857 -14.807 1.675 1.00 91.94 80 LEU A O 1
ATOM 617 N N . PRO A 1 81 ? 3.477 -12.748 2.340 1.00 91.69 81 PRO A N 1
ATOM 618 C CA . PRO A 1 81 ? 3.535 -13.088 3.757 1.00 91.69 81 PRO A CA 1
ATOM 619 C C . PRO A 1 81 ? 2.234 -13.744 4.245 1.00 91.69 81 PRO A C 1
ATOM 621 O O . PRO A 1 81 ? 1.157 -13.192 4.005 1.00 91.69 81 PRO A O 1
ATOM 624 N N . PRO A 1 82 ? 2.287 -14.857 5.006 1.00 91.44 82 PRO A N 1
ATOM 625 C CA . PRO A 1 82 ? 1.090 -15.611 5.393 1.00 91.44 82 PRO A CA 1
ATOM 626 C C . PRO A 1 82 ? 0.018 -14.819 6.153 1.00 91.44 82 PRO A C 1
ATOM 628 O O . PRO A 1 82 ? -1.138 -15.231 6.165 1.00 91.44 82 PRO A O 1
ATOM 631 N N . HIS A 1 83 ? 0.382 -13.698 6.784 1.00 88.56 83 HIS A N 1
ATOM 632 C CA . HIS A 1 83 ? -0.563 -12.822 7.478 1.00 88.56 83 HIS A CA 1
ATOM 633 C C . HIS A 1 83 ? -1.348 -11.894 6.531 1.00 88.56 83 HIS A C 1
ATOM 635 O O . HIS A 1 83 ? -2.433 -11.460 6.899 1.00 88.56 83 HIS A O 1
ATOM 641 N N . LEU A 1 84 ? -0.846 -11.620 5.317 1.00 88.50 84 LEU A N 1
ATOM 642 C CA . LEU A 1 84 ? -1.526 -10.794 4.308 1.00 88.50 84 LEU A CA 1
ATOM 643 C C . LEU A 1 84 ? -2.596 -11.569 3.509 1.00 88.50 84 LEU A C 1
ATOM 645 O O . LEU A 1 84 ? -3.482 -10.975 2.886 1.00 88.50 84 LEU A O 1
ATOM 649 N N . VAL A 1 85 ? -2.516 -12.903 3.511 1.00 88.88 85 VAL A N 1
ATOM 650 C CA . VAL A 1 85 ? -3.355 -13.792 2.695 1.00 88.88 85 VAL A CA 1
ATOM 651 C C . VAL A 1 85 ? -4.833 -13.682 3.086 1.00 88.88 85 VAL A C 1
ATOM 653 O O . VAL A 1 85 ? -5.211 -13.901 4.234 1.00 88.88 85 VAL A O 1
ATOM 656 N N . GLY A 1 86 ? -5.692 -13.400 2.105 1.00 85.25 86 GLY A N 1
ATOM 657 C CA . GLY A 1 86 ? -7.151 -13.395 2.256 1.00 85.25 86 GLY A CA 1
ATOM 658 C C . GLY A 1 86 ? -7.766 -12.083 2.757 1.00 85.25 86 GLY A C 1
ATOM 659 O O . GLY A 1 86 ? -8.991 -11.977 2.774 1.00 85.25 86 GLY A O 1
ATOM 660 N N . GLY A 1 87 ? -6.960 -11.078 3.119 1.00 88.06 87 GLY A N 1
ATOM 661 C CA . GLY A 1 87 ? -7.456 -9.704 3.288 1.00 88.06 87 GLY A CA 1
ATOM 662 C C . GLY A 1 87 ? -7.650 -8.987 1.942 1.00 88.06 87 GLY A C 1
ATOM 663 O O . GLY A 1 87 ? -7.527 -9.590 0.876 1.00 88.06 87 GLY A O 1
ATOM 664 N N . THR A 1 88 ? -7.956 -7.691 1.967 1.00 89.12 88 THR A N 1
ATOM 665 C CA . THR A 1 88 ? -8.274 -6.913 0.753 1.00 89.12 88 THR A CA 1
ATOM 666 C C . THR A 1 88 ? -7.076 -6.102 0.268 1.00 89.12 88 THR A C 1
ATOM 668 O O . THR A 1 88 ? -6.541 -5.298 1.025 1.00 89.12 88 THR A O 1
ATOM 671 N N . LEU A 1 89 ? -6.693 -6.267 -0.999 1.00 91.19 89 LEU A N 1
ATOM 672 C CA . LEU A 1 89 ? -5.782 -5.374 -1.715 1.00 91.19 89 LEU A CA 1
ATOM 673 C C . LEU A 1 89 ? -6.579 -4.219 -2.332 1.00 91.19 89 LEU A C 1
ATOM 675 O O . LEU A 1 89 ? -7.542 -4.446 -3.066 1.00 91.19 89 LEU A O 1
ATOM 679 N N . LEU A 1 90 ? -6.142 -2.989 -2.065 1.00 92.00 90 LEU A N 1
ATOM 680 C CA . LEU A 1 90 ? -6.580 -1.780 -2.758 1.00 92.00 90 LEU A CA 1
ATOM 681 C C . LEU A 1 90 ? -5.505 -1.362 -3.769 1.00 92.00 90 LEU A C 1
ATOM 683 O O . LEU A 1 90 ? -4.411 -0.940 -3.375 1.00 92.00 90 LEU A O 1
ATOM 687 N N . HIS A 1 91 ? -5.818 -1.445 -5.062 1.00 88.75 91 HIS A N 1
ATOM 688 C CA . HIS A 1 91 ? -4.897 -1.069 -6.142 1.00 88.75 91 HIS A CA 1
ATOM 689 C C . HIS A 1 91 ? -5.544 -0.158 -7.199 1.00 88.75 91 HIS A C 1
ATOM 691 O O . HIS A 1 91 ? -6.763 -0.026 -7.293 1.00 88.75 91 HIS A O 1
ATOM 697 N N . CYS A 1 92 ? -4.700 0.533 -7.962 1.00 91.69 92 CYS A N 1
ATOM 698 C CA . CYS A 1 92 ? -5.058 1.484 -9.015 1.00 91.69 92 CYS A CA 1
ATOM 699 C C . CYS A 1 92 ? -3.982 1.436 -10.121 1.00 91.69 92 CYS A C 1
ATOM 701 O O . CYS A 1 92 ? -2.910 0.886 -9.861 1.00 91.69 92 CYS A O 1
ATOM 703 N N . PRO A 1 93 ? -4.206 2.007 -11.321 1.00 90.31 93 PRO A N 1
ATOM 704 C CA . PRO A 1 93 ? -3.234 1.962 -12.421 1.00 90.31 93 PRO A CA 1
ATOM 705 C C . PRO A 1 93 ? -1.828 2.475 -12.046 1.00 90.31 93 PRO A C 1
ATOM 707 O O . PRO A 1 93 ? -1.696 3.405 -11.235 1.00 90.31 93 PRO A O 1
ATOM 710 N N . ARG A 1 94 ? -0.769 1.884 -12.617 1.00 84.38 94 ARG A N 1
ATOM 711 C CA . ARG A 1 94 ? 0.624 2.158 -12.217 1.00 84.38 94 ARG A CA 1
ATOM 712 C C . ARG A 1 94 ? 0.998 3.618 -12.508 1.00 84.38 94 ARG A C 1
ATOM 714 O O . ARG A 1 94 ? 0.963 4.092 -13.639 1.00 84.38 94 ARG A O 1
ATOM 721 N N . GLY A 1 95 ? 1.359 4.354 -11.454 1.00 82.56 95 GLY A N 1
ATOM 722 C CA . GLY A 1 95 ? 1.699 5.781 -11.531 1.00 82.56 95 GLY A CA 1
ATOM 723 C C . GLY A 1 95 ? 0.513 6.759 -11.504 1.00 82.56 95 GLY A C 1
ATOM 724 O O . GLY A 1 95 ? 0.735 7.961 -11.651 1.00 82.56 95 GLY A O 1
ATOM 725 N N . ALA A 1 96 ? -0.725 6.296 -11.274 1.00 85.12 96 ALA A N 1
ATOM 726 C CA . ALA A 1 96 ? -1.908 7.163 -11.183 1.00 85.12 96 ALA A CA 1
ATOM 727 C C . ALA A 1 96 ? -1.855 8.183 -10.021 1.00 85.12 96 ALA A C 1
ATOM 729 O O . ALA A 1 96 ? -2.462 9.254 -10.097 1.00 85.12 96 ALA A O 1
ATOM 730 N N . LEU A 1 97 ? -1.126 7.873 -8.945 1.00 81.50 97 LEU A N 1
ATOM 731 C CA . LEU A 1 97 ? -0.992 8.734 -7.770 1.00 81.50 97 LEU A CA 1
ATOM 732 C C . LEU A 1 97 ? 0.137 9.767 -7.967 1.00 81.50 97 LEU A C 1
ATOM 734 O O . LEU A 1 97 ? 1.324 9.440 -7.917 1.00 81.50 97 LEU A O 1
ATOM 738 N N . ILE A 1 98 ? -0.247 11.031 -8.183 1.00 79.81 98 ILE A N 1
ATOM 739 C CA . ILE A 1 98 ? 0.653 12.172 -8.457 1.00 79.81 98 ILE A CA 1
ATOM 740 C C . ILE A 1 98 ? 0.571 13.250 -7.359 1.00 79.81 98 ILE A C 1
ATOM 742 O O . ILE A 1 98 ? -0.388 13.274 -6.586 1.00 79.81 98 ILE A O 1
ATOM 746 N N . SER A 1 99 ? 1.583 14.120 -7.231 1.00 78.19 99 SER A N 1
ATOM 747 C CA . SER A 1 99 ? 1.816 14.803 -5.942 1.00 78.19 99 SER A CA 1
ATOM 748 C C . SER A 1 99 ? 0.726 15.776 -5.525 1.00 78.19 99 SER A C 1
ATOM 750 O O . SER A 1 99 ? 0.067 16.412 -6.344 1.00 78.19 99 SER A O 1
ATOM 752 N N . GLY A 1 100 ? 0.532 15.852 -4.210 1.00 75.69 100 GLY A N 1
ATOM 753 C CA . GLY A 1 100 ? -0.648 16.438 -3.592 1.00 75.69 100 GLY A CA 1
ATOM 754 C C . GLY A 1 100 ? -1.857 15.499 -3.557 1.00 75.69 100 GLY A C 1
ATOM 755 O O . GLY A 1 100 ? -2.813 15.832 -2.856 1.00 75.69 100 GLY A O 1
ATOM 756 N N . THR A 1 101 ? -1.834 14.331 -4.223 1.00 77.81 101 THR A N 1
ATOM 757 C CA . THR A 1 101 ? -2.898 13.343 -3.994 1.00 77.81 101 THR A CA 1
ATOM 758 C C . THR A 1 101 ? -2.794 12.794 -2.575 1.00 77.81 101 THR A C 1
ATOM 760 O O . THR A 1 101 ? -1.715 12.393 -2.142 1.00 77.81 101 THR A O 1
ATOM 763 N N . SER A 1 102 ? -3.921 12.761 -1.875 1.00 81.56 102 SER A N 1
ATOM 764 C CA . SER A 1 102 ? -4.103 12.133 -0.570 1.00 81.56 102 SER A CA 1
ATOM 765 C C . SER A 1 102 ? -5.112 11.016 -0.681 1.00 81.56 102 SER A C 1
ATOM 767 O O . SER A 1 102 ? -6.143 11.196 -1.329 1.00 81.56 102 SER A O 1
ATOM 769 N N . VAL A 1 103 ? -4.802 9.880 -0.056 1.00 81.62 103 VAL A N 1
ATOM 770 C CA . VAL A 1 103 ? -5.634 8.674 -0.072 1.00 81.62 103 VAL A CA 1
ATOM 771 C C . VAL A 1 103 ? -6.196 8.445 1.324 1.00 81.62 103 VAL A C 1
ATOM 773 O O . VAL A 1 103 ? -5.446 8.238 2.276 1.00 81.62 103 VAL A O 1
ATOM 776 N N . THR A 1 104 ? -7.518 8.472 1.444 1.00 84.00 104 THR A N 1
ATOM 777 C CA . THR A 1 104 ? -8.232 8.169 2.686 1.00 84.00 104 THR A CA 1
ATOM 778 C C . THR A 1 104 ? -8.797 6.760 2.592 1.00 84.00 104 THR A C 1
ATOM 780 O O . THR A 1 104 ? -9.549 6.460 1.666 1.00 84.00 104 THR A O 1
ATOM 783 N N . VAL A 1 105 ? -8.456 5.902 3.557 1.00 82.94 105 VAL A N 1
ATOM 784 C CA . VAL A 1 105 ? -9.045 4.565 3.699 1.00 82.94 105 VAL A CA 1
ATOM 785 C C . VAL A 1 105 ? -9.875 4.505 4.973 1.00 82.94 105 VAL A C 1
ATOM 787 O O . VAL A 1 105 ? -9.372 4.759 6.065 1.00 82.94 105 VAL A O 1
ATOM 790 N N . THR A 1 106 ? -11.138 4.124 4.822 1.00 83.00 106 THR A N 1
ATOM 791 C CA . THR A 1 106 ? -12.101 3.958 5.911 1.00 83.00 106 THR A CA 1
ATOM 792 C C . THR A 1 106 ? -12.583 2.515 5.924 1.00 83.00 106 THR A C 1
ATOM 794 O O . THR A 1 106 ? -13.223 2.077 4.969 1.00 83.00 106 THR A O 1
ATOM 797 N N . ALA A 1 107 ? -12.327 1.787 7.010 1.00 79.06 107 ALA A N 1
ATOM 798 C CA . ALA A 1 107 ? -12.932 0.481 7.256 1.00 79.06 107 ALA A CA 1
ATOM 799 C C . ALA A 1 107 ? -14.097 0.605 8.245 1.00 79.06 107 ALA A C 1
ATOM 801 O O . ALA A 1 107 ? -14.018 1.335 9.235 1.00 79.06 107 ALA A O 1
ATOM 802 N N . MET A 1 108 ? -15.188 -0.115 7.988 1.00 78.06 108 MET A N 1
ATOM 803 C CA . MET A 1 108 ? -16.374 -0.084 8.843 1.00 78.06 108 MET A CA 1
ATOM 804 C C . MET A 1 108 ? -16.428 -1.281 9.796 1.00 78.06 108 MET A C 1
ATOM 806 O O . MET A 1 108 ? -16.430 -2.435 9.378 1.00 78.06 108 MET A O 1
ATOM 810 N N . GLY A 1 109 ? -16.575 -0.996 11.093 1.00 70.69 109 GLY A N 1
ATOM 811 C CA . GLY A 1 109 ? -17.048 -1.958 12.096 1.00 70.69 109 GLY A CA 1
ATOM 812 C C . GLY A 1 109 ? -15.994 -2.563 13.029 1.00 70.69 109 GLY A C 1
ATOM 813 O O . GLY A 1 109 ? -16.355 -2.867 14.169 1.00 70.69 109 GLY A O 1
ATOM 814 N N . ALA A 1 110 ? -14.729 -2.662 12.611 1.00 71.44 110 ALA A N 1
ATOM 815 C CA . ALA A 1 110 ? -13.645 -3.326 13.348 1.00 71.44 110 ALA A CA 1
ATOM 816 C C . ALA A 1 110 ? -12.379 -2.456 13.483 1.00 71.44 110 ALA A C 1
ATOM 818 O O . ALA A 1 110 ? -12.203 -1.498 12.734 1.00 71.44 110 ALA A O 1
ATOM 819 N N . ASP A 1 111 ? -11.499 -2.822 14.419 1.00 79.44 111 ASP A N 1
ATOM 820 C CA . ASP A 1 111 ? -10.095 -2.390 14.405 1.00 79.44 111 ASP A CA 1
ATOM 821 C C . ASP A 1 111 ? -9.368 -3.099 13.242 1.00 79.44 111 ASP A C 1
ATOM 823 O O . ASP A 1 111 ? -9.611 -4.289 13.012 1.00 79.44 111 ASP A O 1
ATOM 827 N N . MET A 1 112 ? -8.473 -2.402 12.533 1.00 81.81 112 MET A N 1
ATOM 828 C CA . MET A 1 112 ? -7.692 -2.964 11.419 1.00 81.81 112 MET A CA 1
ATOM 829 C C . MET A 1 112 ? -6.193 -2.651 11.533 1.00 81.81 112 MET A C 1
ATOM 831 O O . MET A 1 112 ? -5.803 -1.661 12.158 1.00 81.81 112 MET A O 1
ATOM 835 N N . ARG A 1 113 ? -5.335 -3.446 10.879 1.00 87.19 113 ARG A N 1
ATOM 836 C CA . ARG A 1 113 ? -3.947 -3.034 10.594 1.00 87.19 113 ARG A CA 1
ATOM 837 C C . ARG A 1 113 ? -3.810 -2.697 9.114 1.00 87.19 113 ARG A C 1
ATOM 839 O O . ARG A 1 113 ? -3.989 -3.577 8.281 1.00 87.19 113 ARG A O 1
ATOM 846 N N . VAL A 1 114 ? -3.499 -1.439 8.816 1.00 89.12 114 VAL A N 1
ATOM 847 C CA . VAL A 1 114 ? -3.238 -0.936 7.465 1.00 89.12 114 VAL A CA 1
ATOM 848 C C . VAL A 1 114 ? -1.788 -1.223 7.091 1.00 89.12 114 VAL A C 1
ATOM 850 O O . VAL A 1 114 ? -0.897 -0.947 7.891 1.00 89.12 114 VAL A O 1
ATOM 853 N N . TYR A 1 115 ? -1.542 -1.740 5.891 1.00 91.00 115 TYR A N 1
ATOM 854 C CA . TYR A 1 115 ? -0.200 -1.945 5.331 1.00 91.00 115 TYR A CA 1
ATOM 855 C C . TYR A 1 115 ? -0.016 -1.134 4.049 1.00 91.00 115 TYR A C 1
ATOM 857 O O . TYR A 1 115 ? -1.005 -0.776 3.414 1.00 91.00 115 TYR A O 1
ATOM 865 N N . VAL A 1 116 ? 1.237 -0.811 3.716 1.00 90.19 116 VAL A N 1
ATOM 866 C CA . VAL A 1 116 ? 1.649 0.088 2.625 1.00 90.19 116 VAL A CA 1
ATOM 867 C C . VAL A 1 116 ? 2.959 -0.430 2.029 1.00 90.19 116 VAL A C 1
ATOM 869 O O . VAL A 1 116 ? 3.998 -0.341 2.683 1.00 90.19 116 VAL A O 1
ATOM 872 N N . ALA A 1 117 ? 2.925 -0.984 0.815 1.00 90.69 117 ALA A N 1
ATOM 873 C CA . ALA A 1 117 ? 4.108 -1.511 0.120 1.00 90.69 117 ALA A CA 1
ATOM 874 C C . ALA A 1 117 ? 4.570 -0.590 -1.027 1.00 90.69 117 ALA A C 1
ATOM 876 O O . ALA A 1 117 ? 3.764 -0.029 -1.772 1.00 90.69 117 ALA A O 1
ATOM 877 N N . VAL A 1 118 ? 5.887 -0.408 -1.141 1.00 85.50 118 VAL A N 1
ATOM 878 C CA . VAL A 1 118 ? 6.516 0.700 -1.876 1.00 85.50 118 VAL A CA 1
ATOM 879 C C . VAL A 1 118 ? 7.690 0.198 -2.716 1.00 85.50 118 VAL A C 1
ATOM 881 O O . VAL A 1 118 ? 8.556 -0.482 -2.174 1.00 85.50 118 VAL A O 1
ATOM 884 N N . GLU A 1 119 ? 7.766 0.566 -4.002 1.00 82.75 119 GLU A N 1
ATOM 885 C CA . GLU A 1 119 ? 8.958 0.326 -4.841 1.00 82.75 119 GLU A CA 1
ATOM 886 C C . GLU A 1 119 ? 10.180 1.053 -4.252 1.00 82.75 119 GLU A C 1
ATOM 888 O O . GLU A 1 119 ? 10.261 2.283 -4.290 1.00 82.75 119 GLU A O 1
ATOM 893 N N . ALA A 1 120 ? 11.130 0.294 -3.704 1.00 72.00 120 ALA A N 1
ATOM 894 C CA . ALA A 1 120 ? 12.239 0.830 -2.922 1.00 72.00 120 ALA A CA 1
ATOM 895 C C . ALA A 1 120 ? 13.544 0.935 -3.722 1.00 72.00 120 ALA A C 1
ATOM 897 O O . ALA A 1 120 ? 14.189 1.980 -3.711 1.00 72.00 120 ALA A O 1
ATOM 898 N N . ILE A 1 121 ? 13.949 -0.129 -4.422 1.00 68.31 121 ILE A N 1
ATOM 899 C CA . ILE A 1 121 ? 15.224 -0.175 -5.156 1.00 68.31 121 ILE A CA 1
ATOM 900 C C . ILE A 1 121 ? 14.994 -0.866 -6.499 1.00 68.31 121 ILE A C 1
ATOM 902 O O . ILE A 1 121 ? 14.493 -1.987 -6.524 1.00 68.31 121 ILE A O 1
ATOM 906 N N . GLN A 1 122 ? 15.371 -0.225 -7.609 1.00 63.03 122 GLN A N 1
ATOM 907 C CA . GLN A 1 122 ? 15.415 -0.882 -8.921 1.00 63.03 122 GLN A CA 1
ATOM 908 C C . GLN A 1 122 ? 16.681 -1.731 -9.112 1.00 63.03 122 GLN A C 1
ATOM 910 O O . GLN A 1 122 ? 17.693 -1.538 -8.443 1.00 63.03 122 GLN A O 1
ATOM 915 N N . ALA A 1 123 ? 16.652 -2.594 -10.127 1.00 58.41 123 ALA A N 1
ATOM 916 C CA . ALA A 1 123 ? 17.739 -3.487 -10.540 1.00 58.41 123 ALA A CA 1
ATOM 917 C C . ALA A 1 123 ? 19.116 -2.821 -10.756 1.00 58.41 123 ALA A C 1
ATOM 919 O O . ALA A 1 123 ? 20.133 -3.512 -10.777 1.00 58.41 123 ALA A O 1
ATOM 920 N N . ASP A 1 124 ? 19.156 -1.499 -10.958 1.00 62.81 124 ASP A N 1
ATOM 921 C CA . ASP A 1 124 ? 20.391 -0.728 -11.122 1.00 62.81 124 ASP A CA 1
ATOM 922 C C . ASP A 1 124 ? 21.098 -0.395 -9.794 1.00 62.81 124 ASP A C 1
ATOM 924 O O . ASP A 1 124 ? 22.279 -0.054 -9.813 1.00 62.81 124 ASP A O 1
ATOM 928 N N . GLY A 1 125 ? 20.410 -0.505 -8.651 1.00 58.22 125 GLY A N 1
ATOM 929 C CA . GLY A 1 125 ? 20.923 -0.138 -7.327 1.00 58.22 125 GLY A CA 1
ATOM 930 C C . GLY A 1 125 ? 21.030 1.371 -7.061 1.00 58.22 125 GLY A C 1
ATOM 931 O O . GLY A 1 125 ? 21.540 1.758 -6.010 1.00 58.22 125 GLY A O 1
ATOM 932 N N . PHE A 1 126 ? 20.560 2.225 -7.977 1.00 55.06 126 PHE A N 1
ATOM 933 C CA . PHE A 1 126 ? 20.688 3.688 -7.902 1.00 55.06 126 PHE A CA 1
ATOM 934 C C . PHE A 1 126 ? 19.346 4.432 -7.986 1.00 55.06 126 PHE A C 1
ATOM 936 O O . PHE A 1 126 ? 19.245 5.560 -7.498 1.00 55.06 126 PHE A O 1
ATOM 943 N N . SER A 1 127 ? 18.315 3.825 -8.580 1.00 57.25 127 SER A N 1
ATOM 944 C CA . SER A 1 127 ? 17.017 4.462 -8.819 1.00 57.25 127 SER A CA 1
ATOM 945 C C . SER A 1 127 ? 15.986 4.115 -7.736 1.00 57.25 127 SER A C 1
ATOM 947 O O . SER A 1 127 ? 15.329 3.076 -7.795 1.00 57.25 127 SER A O 1
ATOM 949 N N . LEU A 1 128 ? 15.790 5.024 -6.775 1.00 58.94 128 LEU A N 1
ATOM 950 C CA . LEU A 1 128 ? 14.600 5.059 -5.910 1.00 58.94 128 LEU A CA 1
ATOM 951 C C . LEU A 1 128 ? 13.413 5.633 -6.703 1.00 58.94 128 LEU A C 1
ATOM 953 O O . LEU A 1 128 ? 13.473 6.773 -7.167 1.00 58.94 128 LEU A O 1
ATOM 957 N N . ARG A 1 129 ? 12.330 4.857 -6.850 1.00 64.00 129 ARG A N 1
ATOM 958 C CA . ARG A 1 129 ? 11.075 5.282 -7.515 1.00 64.00 129 ARG A CA 1
ATOM 959 C C . ARG A 1 129 ? 9.920 5.558 -6.553 1.00 64.00 129 ARG A C 1
ATOM 961 O O . ARG A 1 129 ? 8.790 5.767 -6.981 1.00 64.00 129 ARG A O 1
ATOM 968 N N . ASP A 1 130 ? 10.207 5.631 -5.260 1.00 70.12 130 ASP A N 1
ATOM 969 C CA . ASP A 1 130 ? 9.209 5.875 -4.221 1.00 70.12 130 ASP A CA 1
ATOM 970 C C . ASP A 1 130 ? 8.631 7.308 -4.235 1.00 70.12 130 ASP A C 1
ATOM 972 O O . ASP A 1 130 ? 7.619 7.580 -3.591 1.00 70.12 130 ASP A O 1
ATOM 976 N N . GLY A 1 131 ? 9.276 8.260 -4.919 1.00 70.69 131 GLY A N 1
ATOM 977 C CA . GLY A 1 131 ? 8.893 9.676 -4.879 1.00 70.69 131 GLY A CA 1
ATOM 978 C C . GLY A 1 131 ? 8.977 10.283 -3.469 1.00 70.69 131 GLY A C 1
ATOM 979 O O . GLY A 1 131 ? 8.210 11.192 -3.145 1.00 70.69 131 GLY A O 1
ATOM 980 N N . GLY A 1 132 ? 9.857 9.750 -2.612 1.00 77.44 132 GLY A N 1
ATOM 981 C CA . GLY A 1 132 ? 9.994 10.093 -1.193 1.00 77.44 132 GLY A CA 1
ATOM 982 C C . GLY A 1 132 ? 9.003 9.393 -0.249 1.00 77.44 132 GLY A C 1
ATOM 983 O O . GLY A 1 132 ? 9.002 9.688 0.947 1.00 77.44 132 GLY A O 1
ATOM 984 N N . LEU A 1 133 ? 8.157 8.482 -0.748 1.00 76.81 133 LEU A N 1
ATOM 985 C CA . LEU A 1 133 ? 7.147 7.748 0.028 1.00 76.81 133 LEU A CA 1
ATOM 986 C C . LEU A 1 133 ? 7.741 6.945 1.200 1.00 76.81 133 LEU A C 1
ATOM 988 O O . LEU A 1 133 ? 7.215 7.015 2.310 1.00 76.81 133 LEU A O 1
ATOM 992 N N . THR A 1 134 ? 8.865 6.258 0.997 1.00 82.81 134 THR A N 1
ATOM 993 C CA . THR A 1 134 ? 9.562 5.470 2.033 1.00 82.81 134 THR A CA 1
ATOM 994 C C . THR A 1 134 ? 10.011 6.371 3.181 1.00 82.81 134 THR A C 1
ATOM 996 O O . THR A 1 134 ? 9.792 6.066 4.354 1.00 82.81 134 THR A O 1
ATOM 999 N N . GLN A 1 135 ? 10.58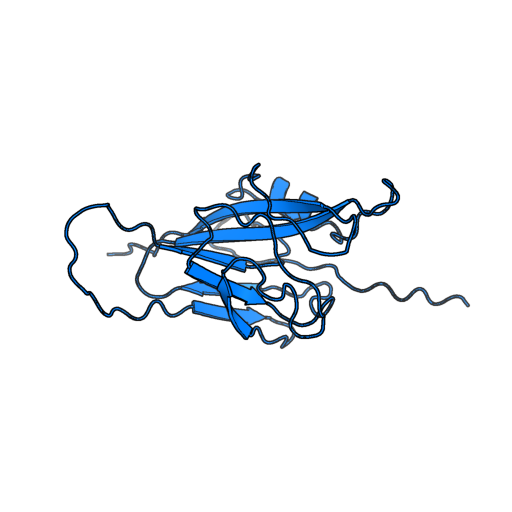6 7.533 2.850 1.00 83.12 135 GLN A N 1
ATOM 1000 C CA . GLN A 1 135 ? 11.018 8.526 3.836 1.00 83.12 135 GLN A CA 1
ATOM 1001 C C . GLN A 1 135 ? 9.823 9.194 4.536 1.00 83.12 135 GLN A C 1
ATOM 1003 O O . GLN A 1 135 ? 9.883 9.455 5.742 1.00 83.12 135 GLN A O 1
ATOM 1008 N N . ALA A 1 136 ? 8.733 9.452 3.807 1.00 83.19 136 ALA A N 1
ATOM 1009 C CA . ALA A 1 136 ? 7.507 10.000 4.371 1.00 83.19 136 ALA A CA 1
ATOM 1010 C C . ALA A 1 136 ? 6.913 9.045 5.417 1.00 83.19 136 ALA A C 1
ATOM 1012 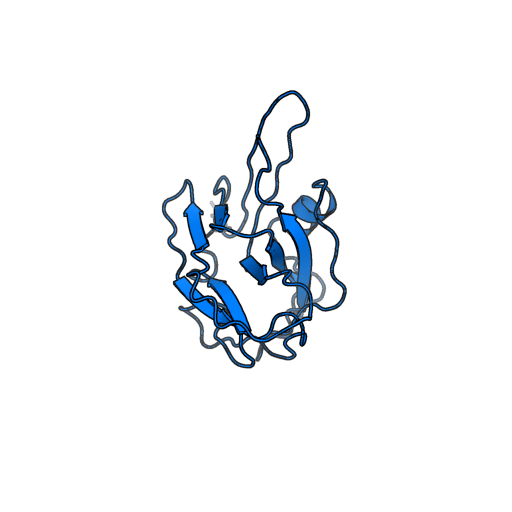O O . ALA A 1 136 ? 6.702 9.463 6.552 1.00 83.19 136 ALA A O 1
ATOM 1013 N N . LEU A 1 137 ? 6.730 7.761 5.089 1.00 85.38 137 LEU A N 1
ATOM 1014 C CA . LEU A 1 137 ? 6.219 6.744 6.020 1.00 85.38 137 LEU A CA 1
ATOM 1015 C C . LEU A 1 137 ? 7.145 6.571 7.232 1.00 85.38 137 LEU A C 1
ATOM 1017 O O . LEU A 1 137 ? 6.690 6.696 8.367 1.00 85.38 137 LEU A O 1
ATOM 1021 N N . ALA A 1 138 ? 8.453 6.400 7.010 1.00 89.69 138 ALA A N 1
ATOM 1022 C CA . ALA A 1 138 ? 9.438 6.210 8.080 1.00 89.69 138 ALA A CA 1
ATOM 1023 C C . ALA A 1 138 ? 9.560 7.403 9.056 1.00 89.69 138 ALA A C 1
ATOM 1025 O O . ALA A 1 138 ? 9.961 7.221 10.204 1.00 89.69 138 ALA A O 1
ATOM 1026 N N . SER A 1 139 ? 9.209 8.622 8.628 1.00 86.75 139 SER A N 1
ATOM 1027 C CA . SER A 1 139 ? 9.166 9.817 9.491 1.00 86.75 139 SER A CA 1
ATOM 1028 C C . SER A 1 139 ? 7.774 10.123 10.072 1.00 86.75 139 SER A C 1
ATOM 1030 O O . SER A 1 139 ? 7.626 11.004 10.924 1.00 86.75 139 SER A O 1
ATOM 1032 N N . THR A 1 140 ? 6.748 9.376 9.659 1.00 84.94 140 THR A N 1
ATOM 1033 C CA . THR A 1 140 ? 5.336 9.610 9.982 1.00 84.94 140 THR A CA 1
ATOM 1034 C C . THR A 1 140 ? 4.906 8.726 11.149 1.00 84.94 140 THR A C 1
ATOM 1036 O O . THR A 1 140 ? 4.733 7.515 11.028 1.00 84.94 140 THR A O 1
ATOM 1039 N N . ARG A 1 141 ? 4.731 9.350 12.323 1.00 88.81 141 ARG A N 1
ATOM 1040 C CA . ARG A 1 141 ? 4.447 8.650 13.585 1.00 88.81 141 ARG A CA 1
ATOM 1041 C C . ARG A 1 141 ? 3.239 7.712 13.466 1.00 88.81 141 ARG A C 1
ATOM 1043 O O . ARG A 1 141 ? 2.127 8.168 13.229 1.00 88.81 141 ARG A O 1
ATOM 1050 N N . GLY A 1 142 ? 3.464 6.439 13.785 1.00 88.56 142 GLY A N 1
ATOM 1051 C CA . GLY A 1 142 ? 2.438 5.395 13.845 1.00 88.56 142 GLY A CA 1
ATOM 1052 C C . GLY A 1 142 ? 2.603 4.331 12.762 1.00 88.56 142 GLY A C 1
ATOM 1053 O O . GLY A 1 142 ? 2.119 3.220 12.960 1.00 88.56 142 GLY A O 1
ATOM 1054 N N . TRP A 1 143 ? 3.343 4.632 11.690 1.00 89.56 143 TRP A N 1
ATOM 1055 C CA . TRP A 1 143 ? 3.893 3.599 10.818 1.00 89.56 143 TRP A CA 1
ATOM 1056 C C . TRP A 1 143 ? 5.076 2.905 11.488 1.00 89.56 143 TRP A C 1
ATOM 1058 O O . TRP A 1 143 ? 5.870 3.523 12.203 1.00 89.56 143 TRP A O 1
ATOM 1068 N N . LEU A 1 144 ? 5.181 1.613 11.218 1.00 94.44 144 LEU A N 1
ATOM 1069 C CA . LEU A 1 144 ? 6.299 0.740 11.531 1.00 94.44 144 LEU A CA 1
ATOM 1070 C C . LEU A 1 144 ? 6.836 0.197 10.207 1.00 94.44 144 LEU A C 1
ATOM 1072 O O . LEU A 1 144 ? 6.051 -0.065 9.299 1.00 94.44 144 LEU A O 1
ATOM 1076 N N . LEU A 1 145 ? 8.153 0.035 10.091 1.00 94.31 145 LEU A N 1
ATOM 1077 C CA . LEU A 1 145 ? 8.747 -0.746 9.005 1.00 94.31 145 LEU A CA 1
ATOM 1078 C C . LEU A 1 145 ? 8.390 -2.222 9.223 1.00 94.31 145 LEU A C 1
ATOM 1080 O O . LEU A 1 145 ? 8.509 -2.709 10.348 1.00 94.31 145 LEU A O 1
ATOM 1084 N N . ASP A 1 146 ? 7.970 -2.914 8.169 1.00 92.19 146 ASP A N 1
ATOM 1085 C CA . ASP A 1 146 ? 7.707 -4.350 8.191 1.00 92.19 146 ASP A CA 1
ATOM 1086 C C . ASP A 1 146 ? 8.780 -5.083 7.375 1.00 92.19 146 ASP A C 1
ATOM 1088 O O . ASP A 1 146 ? 9.020 -4.773 6.207 1.00 92.19 146 ASP A O 1
ATOM 1092 N N . GLU A 1 147 ? 9.459 -6.036 8.014 1.00 91.00 147 GLU A N 1
ATOM 1093 C CA . GLU A 1 147 ? 10.566 -6.792 7.416 1.00 91.00 147 GLU A CA 1
ATOM 1094 C C . GLU A 1 147 ? 10.079 -7.831 6.389 1.00 91.00 147 GLU A C 1
ATOM 1096 O O . GLU A 1 147 ? 10.867 -8.311 5.577 1.00 91.00 147 GLU A O 1
ATOM 1101 N N . SER A 1 148 ? 8.783 -8.167 6.398 1.00 90.69 148 SER A N 1
ATOM 1102 C CA . SER A 1 148 ? 8.174 -9.166 5.513 1.00 90.69 148 SER A CA 1
ATOM 1103 C C . SER A 1 148 ? 7.516 -8.515 4.291 1.00 90.69 148 SER A C 1
ATOM 1105 O O . SER A 1 148 ? 6.327 -8.700 4.060 1.00 90.69 148 SER A O 1
ATOM 1107 N N . ALA A 1 149 ? 8.243 -7.715 3.509 1.00 90.50 149 ALA A N 1
ATOM 1108 C CA . ALA A 1 149 ? 7.695 -7.178 2.259 1.00 90.50 149 ALA A CA 1
ATOM 1109 C C . ALA A 1 149 ? 7.511 -8.299 1.204 1.00 90.50 149 ALA A C 1
ATOM 1111 O O . ALA A 1 149 ? 8.410 -9.130 1.067 1.00 90.50 149 ALA A O 1
ATOM 1112 N N . PRO A 1 150 ? 6.394 -8.337 0.448 1.00 92.38 150 PRO A N 1
ATOM 1113 C CA . PRO A 1 150 ? 6.225 -9.281 -0.658 1.00 92.38 150 PRO A CA 1
ATOM 1114 C C . PRO A 1 150 ? 7.102 -8.918 -1.870 1.00 92.38 150 PRO A C 1
ATOM 1116 O O . PRO A 1 150 ? 7.580 -7.789 -2.002 1.00 92.38 150 PRO A O 1
ATOM 1119 N N . SER A 1 151 ? 7.264 -9.866 -2.788 1.00 91.62 151 SER A N 1
ATOM 1120 C CA . SER A 1 151 ? 7.979 -9.707 -4.059 1.00 91.62 151 SER A CA 1
ATOM 1121 C C . SER A 1 151 ? 7.058 -9.277 -5.211 1.00 91.62 151 SER A C 1
ATOM 1123 O O . SER A 1 151 ? 5.830 -9.365 -5.131 1.00 91.62 151 SER A O 1
ATOM 1125 N N . LEU A 1 152 ? 7.667 -8.864 -6.328 1.00 89.69 152 LEU A N 1
ATOM 1126 C CA . LEU A 1 152 ? 7.000 -8.689 -7.620 1.00 89.69 152 LEU A CA 1
ATOM 1127 C C . LEU A 1 152 ? 7.581 -9.656 -8.656 1.00 89.69 152 LEU A C 1
ATOM 1129 O O . LEU A 1 152 ? 8.792 -9.704 -8.869 1.00 89.69 152 LEU A O 1
ATOM 1133 N N . CYS A 1 153 ? 6.717 -10.382 -9.361 1.00 89.75 153 CYS A N 1
ATOM 1134 C CA . CYS A 1 153 ? 7.135 -11.255 -10.451 1.00 89.75 153 CYS A CA 1
ATOM 1135 C C . CYS A 1 153 ? 7.691 -10.440 -11.635 1.00 89.75 153 CYS A C 1
ATOM 1137 O O . CYS A 1 153 ? 7.066 -9.486 -12.103 1.00 89.75 153 CYS A O 1
ATOM 1139 N N . GLY A 1 154 ? 8.851 -10.850 -12.157 1.00 79.75 154 GLY A N 1
ATOM 1140 C CA . GLY A 1 154 ? 9.406 -10.363 -13.426 1.00 79.75 154 GLY A CA 1
ATOM 1141 C C . GLY A 1 154 ? 10.185 -9.041 -13.378 1.00 79.75 154 GLY A C 1
ATOM 1142 O O . GLY A 1 154 ? 10.899 -8.744 -14.334 1.00 79.75 154 GLY A O 1
ATOM 1143 N N . GLU A 1 155 ? 10.129 -8.277 -12.283 1.00 67.56 155 GLU A N 1
ATOM 1144 C CA . GLU A 1 155 ? 11.023 -7.135 -12.052 1.00 67.56 155 GLU A CA 1
ATOM 1145 C C . GLU A 1 155 ? 12.084 -7.467 -10.998 1.00 67.56 155 GLU A C 1
ATOM 1147 O O . GLU A 1 155 ? 11.791 -8.055 -9.965 1.00 67.56 155 GLU A O 1
ATOM 1152 N N . ALA A 1 156 ? 13.314 -6.995 -11.206 1.00 73.00 156 ALA A N 1
ATOM 1153 C CA . ALA A 1 156 ? 14.333 -6.932 -10.155 1.00 73.00 156 ALA A CA 1
ATOM 1154 C C . ALA A 1 156 ? 14.205 -5.623 -9.342 1.00 73.00 156 ALA A C 1
ATOM 1156 O O . ALA A 1 156 ? 15.199 -4.965 -9.039 1.00 73.00 156 ALA A O 1
ATOM 1157 N N . SER A 1 157 ? 12.964 -5.234 -9.038 1.00 75.00 157 SER A N 1
ATOM 1158 C CA . SER A 1 157 ? 12.616 -4.101 -8.178 1.00 75.00 157 SER A CA 1
ATOM 1159 C C . SER A 1 157 ? 12.143 -4.637 -6.828 1.00 75.00 157 SER A C 1
ATOM 1161 O O . SER A 1 157 ? 11.248 -5.480 -6.785 1.00 75.00 157 SER A O 1
ATOM 1163 N N . THR A 1 158 ? 12.727 -4.171 -5.725 1.00 84.31 158 THR A N 1
ATOM 1164 C CA . THR A 1 158 ? 12.319 -4.605 -4.380 1.00 84.31 158 THR A CA 1
ATOM 1165 C C . THR A 1 158 ? 11.175 -3.755 -3.841 1.00 84.31 158 THR A C 1
ATOM 1167 O O . THR A 1 158 ? 11.116 -2.545 -4.081 1.00 84.31 158 THR A O 1
ATOM 1170 N N . LEU A 1 159 ? 10.287 -4.374 -3.060 1.00 87.88 159 LEU A N 1
ATOM 1171 C CA . LEU A 1 159 ? 9.331 -3.648 -2.232 1.00 87.88 159 LEU A CA 1
ATOM 1172 C C . LEU A 1 159 ? 9.896 -3.425 -0.823 1.00 87.88 159 LEU A C 1
ATOM 1174 O O . LEU A 1 159 ? 10.644 -4.240 -0.289 1.00 87.88 159 LEU A O 1
ATOM 1178 N N . THR A 1 160 ? 9.517 -2.313 -0.205 1.00 90.19 160 THR A N 1
ATOM 1179 C CA . THR A 1 160 ? 9.613 -2.085 1.242 1.00 90.19 160 THR A CA 1
ATOM 1180 C C . THR A 1 160 ? 8.208 -1.864 1.776 1.00 90.19 160 THR A C 1
ATOM 1182 O O . THR A 1 160 ? 7.425 -1.137 1.164 1.00 90.19 160 THR A O 1
ATOM 1185 N N . MET A 1 161 ? 7.875 -2.504 2.894 1.00 92.62 161 MET A N 1
ATOM 1186 C CA . MET A 1 161 ? 6.531 -2.479 3.458 1.00 92.62 161 MET A CA 1
ATOM 1187 C C . MET A 1 161 ? 6.509 -1.743 4.797 1.00 92.62 161 MET A C 1
ATOM 1189 O O . MET A 1 161 ? 7.439 -1.832 5.593 1.00 92.62 161 MET A O 1
ATOM 1193 N N . PHE A 1 162 ? 5.428 -1.013 5.044 1.00 92.31 162 PHE A N 1
ATOM 1194 C CA . PHE A 1 162 ? 5.136 -0.362 6.314 1.00 92.31 162 PHE A CA 1
ATOM 1195 C C . PHE A 1 162 ? 3.755 -0.787 6.806 1.00 92.31 162 PHE A C 1
ATOM 1197 O O . PHE A 1 162 ? 2.876 -1.073 5.994 1.00 92.31 162 PHE A O 1
ATOM 1204 N N . SER A 1 163 ? 3.532 -0.784 8.120 1.00 92.56 163 SER A N 1
ATOM 1205 C CA . SER A 1 163 ? 2.220 -1.069 8.710 1.00 92.56 163 SER A CA 1
ATOM 1206 C C . SER A 1 163 ? 1.850 -0.128 9.864 1.00 92.56 163 SER A C 1
ATOM 1208 O O . SER A 1 163 ? 2.713 0.426 10.543 1.00 92.56 163 SER A O 1
ATOM 1210 N N . MET A 1 164 ? 0.549 0.096 10.063 1.00 91.12 164 MET A N 1
ATOM 1211 C CA . MET A 1 164 ? -0.034 0.962 11.094 1.00 91.12 164 MET A CA 1
ATOM 1212 C C . MET A 1 164 ? -1.311 0.320 11.646 1.00 91.12 164 MET A C 1
ATOM 1214 O O . MET A 1 164 ? -2.163 -0.143 10.892 1.00 91.12 164 MET A O 1
ATOM 1218 N N . LEU A 1 165 ? -1.489 0.324 12.969 1.00 86.88 165 LEU A N 1
ATOM 1219 C CA . LEU A 1 165 ? -2.760 -0.064 13.590 1.00 86.88 165 LEU A CA 1
ATOM 1220 C C . LEU A 1 165 ? -3.742 1.114 13.564 1.00 86.88 165 LEU A C 1
ATOM 1222 O O . LEU A 1 165 ? -3.491 2.141 14.195 1.00 86.88 165 LEU A O 1
ATOM 1226 N N . ALA A 1 166 ? -4.864 0.940 12.868 1.00 80.88 166 ALA A N 1
ATOM 1227 C CA . ALA A 1 166 ? -5.977 1.879 12.837 1.00 80.88 166 ALA A CA 1
ATOM 1228 C C . ALA A 1 166 ? -7.131 1.311 13.674 1.00 80.88 166 ALA A C 1
ATOM 1230 O O . ALA A 1 166 ? -7.843 0.389 13.269 1.00 80.88 166 ALA A O 1
ATOM 1231 N N . PHE A 1 167 ? -7.292 1.856 14.877 1.00 76.50 167 PHE A N 1
ATOM 1232 C CA . PHE A 1 167 ? -8.368 1.472 15.782 1.00 76.50 167 PHE A CA 1
ATOM 1233 C C . PHE A 1 167 ? -9.673 2.152 15.373 1.00 76.50 167 PHE A C 1
ATOM 1235 O O . PHE A 1 167 ? -9.688 3.329 15.008 1.00 76.50 167 PHE A O 1
ATOM 1242 N N . LYS A 1 168 ? -10.782 1.426 15.491 1.00 70.88 168 LYS A N 1
ATOM 1243 C CA . LYS A 1 168 ? -12.119 2.006 15.451 1.00 70.88 168 LYS A CA 1
ATOM 1244 C C . LYS A 1 168 ? -12.238 2.989 16.611 1.00 70.88 168 LYS A C 1
ATOM 1246 O O . LYS A 1 168 ? -11.929 2.621 17.746 1.00 70.88 168 LYS A O 1
ATOM 1251 N N . ASP A 1 169 ? -12.722 4.203 16.350 1.00 63.12 169 ASP A N 1
ATOM 1252 C CA . ASP A 1 169 ? -12.995 5.143 17.436 1.00 63.12 169 ASP A CA 1
ATOM 1253 C C . ASP A 1 169 ? -13.987 4.525 18.439 1.00 63.12 169 ASP A C 1
ATOM 1255 O O . ASP A 1 169 ? -14.995 3.911 18.070 1.00 63.12 169 ASP A O 1
ATOM 1259 N N . ARG A 1 170 ? -13.644 4.647 19.722 1.00 58.41 170 ARG A N 1
ATOM 1260 C CA . ARG A 1 170 ? -14.385 4.090 20.859 1.00 58.41 170 ARG A CA 1
ATOM 1261 C C . ARG A 1 170 ? -14.976 5.211 21.710 1.00 58.41 170 ARG A C 1
ATOM 1263 O O . ARG A 1 170 ? -15.025 5.089 22.931 1.00 58.41 170 ARG A O 1
ATOM 1270 N N . SER A 1 171 ? -15.383 6.301 21.064 1.00 58.09 171 SER A N 1
ATOM 1271 C CA . SER A 1 171 ? -16.207 7.347 21.658 1.00 58.09 171 SER A CA 1
ATOM 1272 C C . SER A 1 171 ? -17.517 6.747 22.195 1.00 58.09 171 SER A C 1
ATOM 1274 O O . SER A 1 171 ? -18.211 6.001 21.499 1.00 58.09 171 SER A O 1
ATOM 1276 N N . VAL A 1 172 ? -17.797 7.028 23.473 1.00 43.03 172 VAL A N 1
ATOM 1277 C CA . VAL A 1 172 ? -18.952 6.552 24.263 1.00 43.03 172 VAL A CA 1
ATOM 1278 C C . VAL A 1 172 ? -19.794 7.750 24.679 1.00 43.03 172 VAL A C 1
ATOM 1280 O O . VAL A 1 172 ? -19.172 8.741 25.124 1.00 43.03 172 VAL A O 1
#

Foldseek 3Di:
DDDDDDFAAEWDDDDDPDDTAMADFDWKWKAFPDDPDDDDPPPPPFDKDKDKPVGFAWDKDFDDAQPARAPPDSKGWHPDDPRRHGTIITHGHPRPHGYHMDMDMDIPDFWIKIKGKAQQAFPVRPDGRNNCNVVSQVVGPFKDWDPRHIDMPPTPTDITMIMGTGGDDPDD

Organism: Alexandrium catenella (NCBI:txid2925)

Secondary structure (DSSP, 8-state):
---------------SSS--------SEEEEE---S-----------EEEEETT----EEEE--TT-BSSTTS--BEES--TTTTTSEEEE-STT---TT--EEEEE-SS-EEEEEEEEEE-TTSS---STTHHHHHHHSBTBEEES-PPEETT---EEEEEEEEEPPP---

Radius of gyration: 16.79 Å; chains: 1; bounding box: 42×44×48 Å